Protein AF-B4K3K5-F1 (afdb_monomer_lite)

Sequence (138 aa):
MESEKRTINELLDVQEDISDEIVRLISNYEKDSAERKSLAGYHKIKADSLNEGWNIVQENDEVIRKSGELPKNHEYFNYYEDIRTTVLKYLEVIKNDAETISKNLEIGDGEHQQSTLEPKVIALCRRQKSHIAPKHPY

Foldseek 3Di:
DPPPPDDLVSLVVLLVVLLVVLVVLLVCVVVDDPVQLLDPCSLVVSLVSLVVSVVSNVVSVVVNVVVCPDDPPPVVVVVSVVSVVVSVVVNVVSVVSVVVSVVVVVVVVPDDDDDDDDPPVVVPVVPPPPPDDDDDDD

Organism: Drosophila grimshawi (NCBI:txid7222)

Secondary structure (DSSP, 8-state):
-------HHHHHHHHHHHHHHHHHHHHHHHHS-HHHHTSTTHHHHHHHHHHHHHHHHHHHHHHHHHH--S-TT-HHHHHHHHHHHHHHHHHHHHHHHHHHHHHHHHGGGS--------TTSTTTTTTTS---------

Radius of gyration: 23.34 Å; chains: 1; bounding box: 45×56×61 Å

pLDDT: mean 79.24, std 21.08, range [35.91, 96.81]

Structure (mmCIF, N/CA/C/O backbone):
data_AF-B4K3K5-F1
#
_entry.id   AF-B4K3K5-F1
#
loop_
_atom_site.group_PDB
_atom_site.id
_atom_site.type_symbol
_atom_site.label_atom_id
_atom_site.label_alt_id
_atom_site.label_comp_id
_atom_site.label_asym_id
_atom_site.label_entity_id
_atom_site.label_seq_id
_atom_site.pdbx_PDB_ins_code
_atom_site.Cartn_x
_atom_site.Cartn_y
_atom_site.Cartn_z
_atom_site.occupancy
_atom_site.B_iso_or_equiv
_atom_site.auth_seq_id
_atom_site.auth_comp_id
_atom_site.auth_asym_id
_atom_site.auth_atom_id
_atom_site.pdbx_PDB_model_num
ATOM 1 N N . MET A 1 1 ? -4.178 23.966 20.670 1.00 35.91 1 MET A N 1
ATOM 2 C CA . MET A 1 1 ? -4.612 23.295 19.431 1.00 35.91 1 MET A CA 1
ATOM 3 C C . MET A 1 1 ? -4.986 21.890 19.825 1.00 35.91 1 MET A C 1
ATOM 5 O O . MET A 1 1 ? -4.110 21.080 20.086 1.00 35.91 1 MET A O 1
ATOM 9 N N . GLU A 1 2 ? -6.274 21.674 20.023 1.00 40.28 2 GLU A N 1
ATOM 10 C CA . GLU A 1 2 ? -6.845 20.366 20.312 1.00 40.28 2 GLU A CA 1
ATOM 11 C C . GLU A 1 2 ? -6.970 19.694 18.943 1.00 40.28 2 GLU A C 1
ATOM 13 O O . GLU A 1 2 ? -7.787 20.113 18.130 1.00 40.28 2 GLU A O 1
ATOM 18 N N . SER A 1 3 ? -6.040 18.795 18.603 1.00 48.94 3 SER A N 1
ATOM 19 C CA . SER A 1 3 ? -6.153 18.026 17.364 1.00 48.94 3 SER A CA 1
ATOM 20 C C . SER A 1 3 ? -7.446 17.229 17.463 1.00 48.94 3 SER A C 1
ATOM 22 O O . SER A 1 3 ? -7.595 16.461 18.417 1.00 48.94 3 SER A O 1
ATOM 24 N N . GLU A 1 4 ? -8.369 17.434 16.529 1.00 53.31 4 GLU A N 1
ATOM 25 C CA . GLU A 1 4 ? -9.589 16.642 16.417 1.00 53.31 4 GLU A CA 1
ATOM 26 C C . GLU A 1 4 ? -9.201 15.162 16.467 1.00 53.31 4 GLU A C 1
ATOM 28 O O . GLU A 1 4 ? -8.538 14.636 15.570 1.00 53.31 4 GLU A O 1
ATOM 33 N N . LYS A 1 5 ? -9.517 14.505 17.587 1.00 63.78 5 LYS A N 1
ATOM 34 C CA . LYS A 1 5 ? -9.343 13.064 17.708 1.00 63.78 5 LYS A CA 1
ATOM 35 C C . LYS A 1 5 ? -10.363 12.450 16.766 1.00 63.78 5 LYS A C 1
ATOM 37 O O . LYS A 1 5 ? -11.551 12.480 17.075 1.00 63.78 5 LYS A O 1
ATOM 42 N N . ARG A 1 6 ? -9.894 11.923 15.634 1.00 76.38 6 ARG A N 1
ATOM 43 C CA . ARG A 1 6 ? -10.713 11.049 14.794 1.00 76.38 6 ARG A CA 1
ATOM 44 C C . ARG A 1 6 ? -11.261 9.925 15.665 1.00 76.38 6 ARG A C 1
ATOM 46 O O . ARG A 1 6 ? -10.536 9.368 16.495 1.00 76.38 6 ARG A O 1
ATOM 53 N N . THR A 1 7 ? -12.538 9.628 15.500 1.00 88.62 7 THR A N 1
ATOM 54 C CA . THR A 1 7 ? -13.165 8.458 16.111 1.00 88.62 7 THR A CA 1
ATOM 55 C C . THR A 1 7 ? -12.533 7.185 15.552 1.00 88.62 7 THR A C 1
ATOM 57 O O . THR A 1 7 ? -11.949 7.189 14.467 1.00 88.62 7 THR A O 1
ATOM 60 N N . ILE A 1 8 ? -12.649 6.069 16.273 1.00 91.94 8 ILE A N 1
ATOM 61 C CA . ILE A 1 8 ? -12.122 4.790 15.782 1.00 91.94 8 ILE A CA 1
ATOM 62 C C . ILE A 1 8 ? -12.789 4.367 14.476 1.00 91.94 8 ILE A C 1
ATOM 64 O O . ILE A 1 8 ? -12.100 3.864 13.599 1.00 91.94 8 ILE A O 1
ATOM 68 N N . ASN A 1 9 ? -14.079 4.653 14.300 1.00 89.88 9 ASN A N 1
ATOM 69 C CA . ASN A 1 9 ? -14.767 4.373 13.041 1.00 89.88 9 ASN A CA 1
ATOM 70 C C . ASN A 1 9 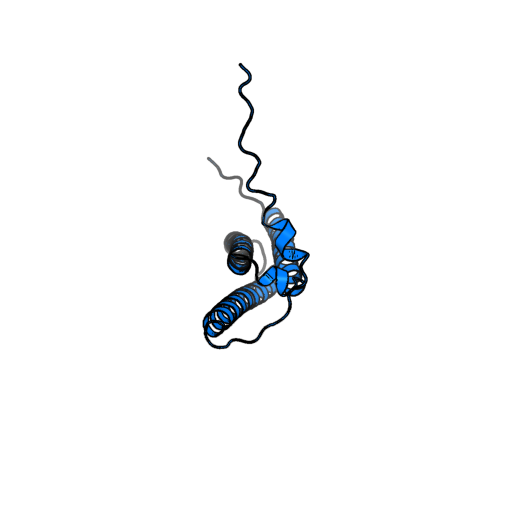? -14.191 5.199 11.881 1.00 89.88 9 ASN A C 1
ATOM 72 O O . ASN A 1 9 ? -13.877 4.631 10.848 1.00 89.88 9 ASN A O 1
ATOM 76 N N . GLU A 1 10 ? -13.937 6.498 12.072 1.00 92.31 10 GLU A N 1
ATOM 77 C CA . GLU A 1 10 ? -13.287 7.322 11.037 1.00 92.31 10 GLU A CA 1
ATOM 78 C C . GLU A 1 10 ? -11.866 6.837 10.715 1.00 92.31 10 GLU A C 1
ATOM 80 O O . GLU A 1 10 ? -11.413 6.939 9.578 1.00 92.31 10 GLU A O 1
ATOM 85 N N . LEU A 1 11 ? -11.134 6.319 11.707 1.00 92.44 11 LEU A N 1
ATOM 86 C CA . LEU A 1 11 ? -9.826 5.711 11.468 1.00 92.44 11 LEU A CA 1
ATOM 87 C C . LEU A 1 11 ? -9.947 4.402 10.685 1.00 92.44 11 LEU A C 1
ATOM 89 O O . LEU A 1 11 ? -9.112 4.159 9.822 1.00 92.44 11 LEU A O 1
ATOM 93 N N . LEU A 1 12 ? -10.966 3.584 10.956 1.00 92.94 12 LEU A N 1
ATOM 94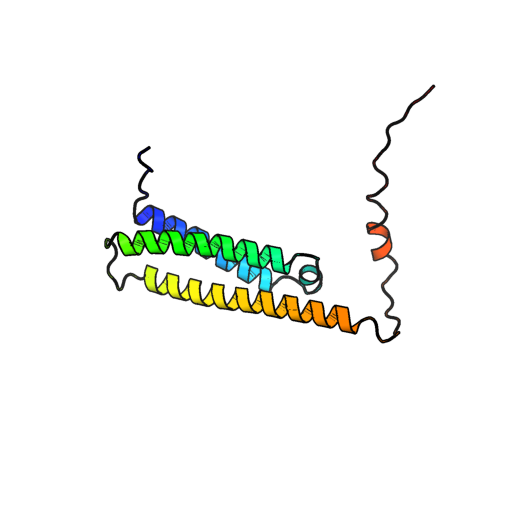 C CA . LEU A 1 12 ? -11.234 2.357 10.204 1.00 92.94 12 LEU A CA 1
ATOM 95 C C . LEU A 1 12 ? -11.618 2.653 8.749 1.00 92.94 12 LEU A C 1
ATOM 97 O O . LEU A 1 12 ? -11.065 2.015 7.860 1.00 92.94 12 LEU A O 1
ATOM 101 N N . ASP A 1 13 ? -12.460 3.659 8.505 1.00 93.31 13 ASP A N 1
ATOM 102 C CA . ASP A 1 13 ? -12.828 4.084 7.147 1.00 93.31 13 ASP A CA 1
ATOM 103 C C . ASP A 1 13 ? -11.585 4.541 6.363 1.00 93.31 13 ASP A C 1
ATOM 105 O O . ASP A 1 13 ? -11.336 4.111 5.238 1.00 93.31 13 ASP A O 1
ATOM 109 N N . VAL A 1 14 ? -10.728 5.354 6.995 1.00 92.06 14 VAL A N 1
ATOM 110 C CA . VAL A 1 14 ? -9.456 5.781 6.391 1.00 92.06 14 VAL A CA 1
ATOM 111 C C . VAL A 1 14 ? -8.529 4.590 6.134 1.00 92.06 14 VAL A C 1
ATOM 113 O O . VAL A 1 14 ? -7.819 4.587 5.128 1.00 92.06 14 VAL A O 1
ATOM 116 N N . GLN A 1 15 ? -8.510 3.593 7.027 1.00 93.12 15 GLN A N 1
ATOM 117 C CA . GLN A 1 15 ? -7.713 2.378 6.844 1.00 93.12 15 GLN A CA 1
ATOM 118 C C . GLN A 1 15 ? -8.194 1.550 5.654 1.00 93.12 15 GLN A C 1
ATOM 120 O O . GLN A 1 15 ? -7.355 1.027 4.920 1.00 93.12 15 GLN A O 1
ATOM 125 N N . GLU A 1 16 ? -9.505 1.434 5.452 1.00 92.81 16 GLU A N 1
ATOM 126 C CA . GLU A 1 16 ? -10.083 0.751 4.294 1.00 92.81 16 GLU A CA 1
ATOM 127 C C . GLU A 1 16 ? -9.683 1.463 2.997 1.00 92.81 16 GLU A C 1
ATOM 129 O O . GLU A 1 16 ? -9.052 0.850 2.135 1.00 92.81 16 GLU A O 1
ATOM 134 N N . ASP A 1 17 ? -9.923 2.775 2.910 1.00 95.06 17 ASP A N 1
ATOM 135 C CA . ASP A 1 17 ? -9.621 3.580 1.720 1.00 95.06 17 ASP A CA 1
ATOM 136 C C . ASP A 1 17 ? -8.144 3.495 1.307 1.00 95.06 17 ASP A C 1
ATOM 138 O O . ASP A 1 17 ? -7.812 3.314 0.129 1.00 95.06 17 ASP A O 1
ATOM 142 N N . ILE A 1 18 ? -7.229 3.627 2.272 1.00 94.88 18 ILE A N 1
ATOM 143 C CA . ILE A 1 18 ? -5.797 3.618 1.967 1.00 94.88 18 ILE A CA 1
ATOM 144 C C . ILE A 1 18 ? -5.276 2.216 1.654 1.00 94.88 18 ILE A C 1
ATOM 146 O O . ILE A 1 18 ? -4.383 2.063 0.818 1.00 94.88 18 ILE A O 1
ATOM 150 N N . SER A 1 19 ? -5.842 1.187 2.284 1.00 92.81 19 SER A N 1
ATOM 151 C CA . SER A 1 19 ? -5.484 -0.201 2.001 1.00 92.81 19 SER A CA 1
ATOM 152 C C . SER A 1 19 ? -5.959 -0.611 0.607 1.00 92.81 19 SER A C 1
ATOM 154 O O . SER A 1 19 ? -5.215 -1.263 -0.131 1.00 92.81 19 SER A O 1
ATOM 156 N N . ASP A 1 20 ? -7.132 -0.139 0.189 1.00 94.19 20 ASP A N 1
ATOM 157 C CA . ASP A 1 20 ? -7.626 -0.264 -1.181 1.00 94.19 20 ASP A CA 1
ATOM 158 C C . ASP A 1 20 ? -6.683 0.397 -2.194 1.00 94.19 20 ASP A C 1
ATOM 160 O O . ASP A 1 20 ? -6.372 -0.181 -3.243 1.00 94.19 20 ASP A O 1
ATOM 164 N N . GLU A 1 21 ? -6.177 1.592 -1.883 1.00 95.56 21 GLU A N 1
ATOM 165 C CA . GLU A 1 21 ? -5.215 2.277 -2.745 1.00 95.56 21 GLU A CA 1
ATOM 166 C C . GLU A 1 21 ? -3.872 1.534 -2.814 1.00 95.56 21 GLU A C 1
ATOM 168 O O . GLU A 1 21 ? -3.315 1.372 -3.901 1.00 95.56 21 GLU A O 1
ATOM 173 N N . ILE A 1 22 ? -3.384 0.982 -1.698 1.00 95.31 22 ILE A N 1
ATOM 174 C CA . ILE A 1 22 ? -2.203 0.103 -1.673 1.00 95.31 22 ILE A CA 1
ATOM 175 C C . ILE A 1 22 ? -2.401 -1.097 -2.607 1.00 95.31 22 ILE A C 1
ATOM 177 O O . ILE A 1 22 ? -1.539 -1.386 -3.444 1.00 95.31 22 ILE A O 1
ATOM 181 N N . VAL A 1 23 ? -3.545 -1.780 -2.514 1.00 94.75 23 VAL A N 1
ATOM 182 C CA . VAL A 1 23 ? -3.862 -2.933 -3.370 1.00 94.75 23 VAL A CA 1
ATOM 183 C C . VAL A 1 23 ? -3.912 -2.520 -4.843 1.00 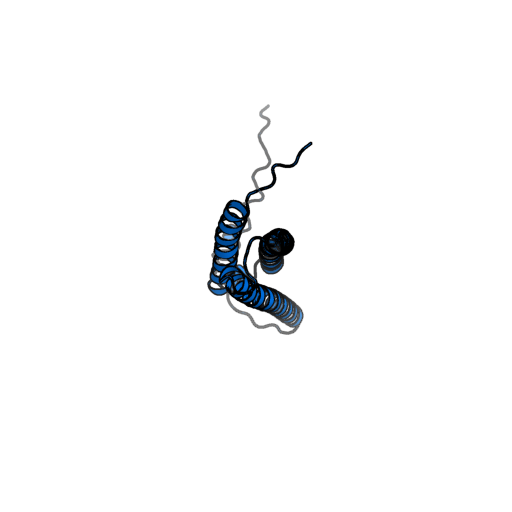94.75 23 VAL A C 1
ATOM 185 O O . VAL A 1 23 ? -3.385 -3.230 -5.707 1.00 94.75 23 VAL A O 1
ATOM 188 N N . ARG A 1 24 ? -4.475 -1.348 -5.160 1.00 95.88 24 ARG A N 1
ATOM 189 C CA . ARG A 1 24 ? -4.477 -0.800 -6.527 1.00 95.88 24 ARG A CA 1
ATOM 190 C C . ARG A 1 24 ? -3.072 -0.480 -7.023 1.00 95.88 24 ARG A C 1
ATOM 192 O O . ARG A 1 24 ? -2.748 -0.832 -8.159 1.00 95.88 24 ARG A O 1
ATOM 199 N N . LEU A 1 25 ? -2.226 0.148 -6.207 1.00 95.44 25 LEU A N 1
ATOM 200 C CA . LEU A 1 25 ? -0.833 0.456 -6.551 1.00 95.44 25 LEU A CA 1
ATOM 201 C C . LEU A 1 25 ? -0.053 -0.813 -6.896 1.00 95.44 25 LEU A C 1
ATOM 203 O O . LEU A 1 25 ? 0.640 -0.850 -7.917 1.00 95.44 25 LEU A O 1
ATOM 207 N N . ILE A 1 26 ? -0.225 -1.854 -6.084 1.00 95.50 26 ILE A N 1
ATOM 208 C CA . ILE A 1 26 ? 0.377 -3.170 -6.286 1.00 95.50 26 ILE A CA 1
ATOM 209 C C . ILE A 1 26 ? -0.149 -3.817 -7.569 1.00 95.50 26 ILE A C 1
ATOM 211 O O . ILE A 1 26 ? 0.640 -4.194 -8.435 1.00 95.50 26 ILE A O 1
ATOM 215 N N . SER A 1 27 ? -1.469 -3.865 -7.760 1.00 96.12 27 SER A N 1
ATOM 216 C CA . SER A 1 27 ? -2.064 -4.446 -8.969 1.00 96.12 27 SER A CA 1
ATOM 217 C C . SER A 1 27 ? -1.602 -3.728 -10.241 1.00 96.12 27 SER A C 1
ATOM 219 O O . SER A 1 27 ? -1.340 -4.358 -11.267 1.00 96.12 27 SER A O 1
ATOM 221 N N . ASN A 1 28 ? -1.464 -2.402 -10.183 1.00 95.25 28 ASN A N 1
ATOM 222 C CA . ASN A 1 28 ? -0.942 -1.607 -11.290 1.00 95.25 28 ASN A CA 1
ATOM 223 C C . ASN A 1 28 ? 0.531 -1.923 -11.561 1.00 95.25 28 ASN A C 1
ATOM 225 O O . ASN A 1 28 ? 0.912 -2.081 -12.716 1.00 95.25 28 ASN A O 1
ATOM 229 N N . TYR A 1 29 ? 1.350 -2.061 -10.516 1.00 95.00 29 TYR A N 1
ATOM 230 C CA . TYR A 1 29 ? 2.746 -2.466 -10.663 1.00 95.00 29 TYR A CA 1
ATOM 231 C C . TYR A 1 29 ? 2.889 -3.827 -11.359 1.00 95.00 29 TYR A C 1
ATOM 233 O O . TYR A 1 29 ? 3.748 -3.999 -12.223 1.00 95.00 29 TYR A O 1
ATOM 241 N N . GLU A 1 30 ? 2.048 -4.801 -11.019 1.00 94.50 30 GLU A N 1
ATOM 242 C CA . GLU A 1 30 ? 2.074 -6.122 -11.656 1.00 94.50 30 GLU A CA 1
ATOM 243 C C . GLU A 1 30 ? 1.707 -6.076 -13.138 1.00 94.50 30 GLU A C 1
ATOM 245 O O . GLU A 1 30 ? 2.331 -6.757 -13.951 1.00 94.50 30 GLU A O 1
ATOM 250 N N . LYS A 1 31 ? 0.703 -5.265 -13.482 1.00 95.75 31 LYS A N 1
ATOM 251 C CA . LYS A 1 31 ? 0.177 -5.133 -14.847 1.00 95.75 31 LYS A CA 1
ATOM 252 C C . LYS A 1 31 ? 1.031 -4.236 -15.738 1.00 95.75 31 LYS A C 1
ATOM 254 O O . LYS A 1 31 ? 0.886 -4.279 -16.960 1.00 95.75 31 LYS A O 1
ATOM 259 N N . ASP A 1 32 ? 1.886 -3.408 -15.147 1.00 94.94 32 ASP A N 1
ATOM 260 C CA . ASP A 1 32 ? 2.744 -2.498 -15.892 1.00 94.94 32 ASP A CA 1
ATOM 261 C C . ASP A 1 32 ? 3.745 -3.271 -16.766 1.00 94.94 32 ASP A C 1
ATOM 263 O O . ASP A 1 32 ? 4.406 -4.215 -16.329 1.00 94.94 32 ASP A O 1
ATOM 267 N N . SER A 1 33 ? 3.856 -2.854 -18.030 1.00 93.50 33 SER A N 1
ATOM 268 C CA . SER A 1 33 ? 4.730 -3.494 -19.014 1.00 93.50 33 SER A CA 1
ATOM 269 C C . SER A 1 33 ? 6.211 -3.339 -18.659 1.00 93.50 33 SER A C 1
ATOM 271 O O . SER A 1 33 ? 6.611 -2.386 -17.986 1.00 93.50 33 SER A O 1
ATOM 273 N N . ALA A 1 34 ? 7.055 -4.231 -19.188 1.00 89.94 34 ALA A N 1
ATOM 274 C CA . ALA A 1 34 ? 8.509 -4.124 -19.044 1.00 89.94 34 ALA A CA 1
ATOM 275 C C . ALA A 1 34 ? 9.049 -2.771 -19.550 1.00 89.94 34 ALA A C 1
ATOM 277 O O . ALA A 1 34 ? 9.917 -2.180 -18.914 1.00 89.94 34 ALA A O 1
ATOM 278 N N . GLU A 1 35 ? 8.483 -2.239 -20.641 1.00 90.62 35 GLU A N 1
ATOM 279 C CA . GLU A 1 35 ? 8.812 -0.904 -21.158 1.00 90.62 35 GLU A CA 1
ATOM 280 C C . GLU A 1 35 ? 8.546 0.182 -20.108 1.00 90.62 35 GLU A C 1
ATOM 282 O O . GLU A 1 35 ? 9.421 0.999 -19.826 1.00 90.62 35 GLU A O 1
ATOM 287 N N . ARG A 1 36 ? 7.379 0.158 -19.454 1.00 90.75 36 ARG A N 1
ATOM 288 C CA . ARG A 1 36 ? 7.049 1.128 -18.405 1.00 90.75 36 ARG A CA 1
ATOM 289 C C . ARG A 1 36 ? 7.956 0.977 -17.185 1.00 90.75 36 ARG A C 1
ATOM 291 O O . ARG A 1 36 ? 8.406 1.984 -16.642 1.00 90.75 36 ARG A O 1
ATOM 298 N N . LYS A 1 37 ? 8.261 -0.262 -16.790 1.00 90.62 37 LYS A N 1
ATOM 299 C CA . LYS A 1 37 ? 9.177 -0.562 -15.678 1.00 90.62 37 LYS A CA 1
ATOM 300 C C . LYS A 1 37 ? 10.613 -0.116 -15.964 1.00 90.62 37 LYS A C 1
ATOM 302 O O . LYS A 1 37 ? 11.323 0.268 -15.042 1.00 90.62 37 LYS A O 1
ATOM 307 N N . SER A 1 38 ? 11.026 -0.097 -17.232 1.00 87.12 38 SER A N 1
ATOM 308 C CA . SER A 1 38 ? 12.357 0.369 -17.643 1.00 87.12 38 SER A CA 1
ATOM 309 C C . SER A 1 38 ? 12.555 1.888 -17.539 1.00 87.12 38 SER A C 1
ATOM 311 O O . SER A 1 38 ? 13.687 2.365 -17.628 1.00 87.12 38 SER A O 1
ATOM 313 N N . LEU A 1 39 ? 11.482 2.667 -17.336 1.00 90.44 39 LEU A N 1
ATOM 314 C CA . LEU A 1 39 ? 11.583 4.119 -17.212 1.00 90.44 39 LEU A CA 1
ATOM 315 C C . LEU A 1 39 ? 12.418 4.516 -15.989 1.00 90.44 39 LEU A C 1
ATOM 317 O O . LEU A 1 39 ? 12.245 3.999 -14.882 1.00 90.44 39 LEU A O 1
ATOM 321 N N . ALA A 1 40 ? 13.299 5.498 -16.185 1.00 88.50 40 ALA A N 1
ATOM 322 C CA . ALA A 1 40 ? 14.148 6.020 -15.124 1.00 88.50 40 ALA A CA 1
ATOM 323 C C . ALA A 1 40 ? 13.306 6.490 -13.926 1.00 88.50 40 ALA A C 1
ATOM 325 O O . ALA A 1 40 ? 12.361 7.266 -14.069 1.00 88.50 40 ALA A O 1
ATOM 326 N N . GLY A 1 41 ? 13.654 6.006 -12.733 1.00 89.00 41 GLY A N 1
ATOM 327 C CA . GLY A 1 41 ? 12.962 6.353 -11.493 1.00 89.00 41 GLY A CA 1
ATOM 328 C C . GLY A 1 41 ? 11.623 5.644 -11.266 1.00 89.00 41 GLY A C 1
ATOM 329 O O . GLY A 1 41 ? 11.056 5.826 -10.194 1.00 89.00 41 GLY A O 1
ATOM 330 N N . TYR A 1 42 ? 11.138 4.805 -12.192 1.00 93.19 42 TYR A N 1
ATOM 331 C CA . TYR A 1 42 ? 9.858 4.099 -12.042 1.00 93.19 42 TYR A CA 1
ATOM 332 C C . TYR A 1 42 ? 9.785 3.300 -10.731 1.00 93.19 42 TYR A C 1
ATOM 334 O O . TYR A 1 42 ? 8.888 3.526 -9.922 1.00 93.19 42 TYR A O 1
ATOM 342 N N . HIS A 1 43 ? 10.766 2.426 -10.480 1.00 92.69 43 HIS A N 1
ATOM 343 C CA . HIS A 1 43 ? 10.799 1.593 -9.272 1.00 92.69 43 HIS A CA 1
ATOM 344 C C . HIS A 1 43 ? 10.882 2.431 -7.994 1.00 92.69 43 HIS A C 1
ATOM 346 O O . HIS A 1 43 ? 10.188 2.137 -7.027 1.00 92.69 43 HIS A O 1
ATOM 352 N N . LYS A 1 44 ? 11.665 3.519 -8.010 1.00 93.38 44 LYS A N 1
ATOM 353 C CA . LYS A 1 44 ? 11.758 4.448 -6.877 1.00 93.38 44 LYS A CA 1
ATOM 354 C C . LYS A 1 44 ? 10.403 5.092 -6.584 1.00 93.38 44 LYS A C 1
ATOM 356 O O . LYS A 1 44 ? 9.957 5.045 -5.451 1.00 93.38 44 LYS A O 1
ATOM 361 N N . ILE A 1 45 ? 9.732 5.634 -7.602 1.00 95.00 45 ILE A N 1
ATOM 362 C CA . ILE A 1 45 ? 8.410 6.260 -7.446 1.00 95.00 45 ILE A CA 1
ATOM 363 C C . ILE A 1 45 ? 7.403 5.252 -6.881 1.00 95.00 45 ILE A C 1
ATOM 365 O O . ILE A 1 45 ? 6.648 5.585 -5.977 1.00 95.00 45 ILE A O 1
ATOM 369 N N . LYS A 1 46 ? 7.407 4.008 -7.375 1.00 95.19 46 LYS A N 1
ATOM 370 C CA . LYS A 1 46 ? 6.502 2.959 -6.885 1.00 95.19 46 LYS A CA 1
ATOM 371 C C . LYS A 1 46 ? 6.789 2.553 -5.442 1.00 95.19 46 LYS A C 1
ATOM 373 O O . LYS A 1 46 ? 5.844 2.418 -4.672 1.00 95.19 46 LYS A O 1
ATOM 378 N N . ALA A 1 47 ? 8.060 2.395 -5.076 1.00 95.12 47 ALA A N 1
ATOM 379 C CA . ALA A 1 47 ? 8.453 2.112 -3.700 1.00 95.12 47 ALA A CA 1
ATOM 380 C C . ALA A 1 47 ? 8.091 3.269 -2.758 1.00 95.12 47 ALA A C 1
ATOM 382 O O . ALA A 1 47 ? 7.569 3.021 -1.676 1.00 95.12 47 ALA A O 1
ATOM 383 N N . ASP A 1 48 ? 8.323 4.516 -3.176 1.00 95.62 48 ASP A N 1
ATOM 384 C CA . ASP A 1 48 ? 8.003 5.709 -2.388 1.00 95.62 48 ASP A CA 1
ATOM 385 C C . ASP A 1 48 ? 6.488 5.809 -2.140 1.00 95.62 48 ASP A C 1
ATOM 387 O O . ASP A 1 48 ? 6.078 5.929 -0.989 1.00 95.62 48 ASP A O 1
ATOM 391 N N . SER A 1 49 ? 5.650 5.664 -3.176 1.00 95.56 49 SER A N 1
ATOM 392 C CA . SER A 1 49 ? 4.185 5.685 -3.020 1.00 95.56 49 SER A CA 1
ATOM 393 C C . SER A 1 49 ? 3.662 4.537 -2.152 1.00 95.56 49 SER A C 1
ATOM 395 O O . SER A 1 49 ? 2.752 4.735 -1.351 1.00 95.56 49 SER A O 1
ATOM 397 N N . LEU A 1 50 ? 4.230 3.334 -2.293 1.00 96.00 50 LEU A N 1
ATOM 398 C CA . LEU A 1 50 ? 3.832 2.186 -1.479 1.00 96.00 50 LEU A CA 1
ATOM 399 C C . LEU A 1 50 ? 4.232 2.373 -0.005 1.00 96.00 50 LEU A C 1
ATOM 401 O O . LEU A 1 50 ? 3.439 2.071 0.883 1.00 96.00 50 LEU A O 1
ATOM 405 N N . ASN A 1 51 ? 5.427 2.913 0.254 1.00 96.12 51 ASN A N 1
ATOM 406 C CA . ASN A 1 51 ? 5.881 3.254 1.604 1.00 96.12 51 ASN A CA 1
ATOM 407 C C . ASN A 1 51 ? 5.043 4.372 2.231 1.00 96.12 51 ASN A C 1
ATOM 409 O O . ASN A 1 51 ? 4.733 4.296 3.412 1.00 96.12 51 ASN A O 1
ATOM 413 N N . GLU A 1 52 ? 4.675 5.401 1.466 1.00 95.81 52 GLU A N 1
ATOM 414 C CA . GLU A 1 52 ? 3.835 6.499 1.956 1.00 95.81 52 GLU A CA 1
ATOM 415 C C . GLU A 1 52 ? 2.474 5.986 2.434 1.00 95.81 52 GLU A C 1
ATOM 417 O O . GLU A 1 52 ? 2.087 6.250 3.573 1.00 95.81 52 GLU A O 1
ATOM 422 N N . GLY A 1 53 ? 1.793 5.180 1.610 1.00 95.31 53 GLY A N 1
ATOM 423 C CA . GLY A 1 53 ? 0.527 4.558 1.999 1.00 95.31 53 GLY A CA 1
ATOM 424 C C . GLY A 1 53 ? 0.681 3.661 3.227 1.00 95.31 53 GLY A C 1
ATOM 425 O O . GLY A 1 53 ? -0.108 3.740 4.167 1.00 95.31 53 GLY A O 1
ATOM 426 N N . TRP A 1 54 ? 1.738 2.848 3.256 1.00 96.81 54 TRP A N 1
ATOM 427 C CA . TRP A 1 54 ? 2.007 1.954 4.377 1.00 96.81 54 TRP A CA 1
ATOM 428 C C . TRP A 1 54 ? 2.291 2.694 5.688 1.00 96.81 54 TRP A C 1
ATOM 430 O O . TRP A 1 54 ? 1.770 2.299 6.727 1.00 96.81 54 TRP A O 1
ATOM 440 N N . ASN A 1 55 ? 3.046 3.793 5.656 1.00 96.12 55 ASN A N 1
ATOM 441 C CA . ASN A 1 55 ? 3.321 4.591 6.851 1.00 96.12 55 ASN A CA 1
ATOM 442 C C . ASN A 1 55 ? 2.027 5.118 7.482 1.00 96.12 55 ASN A C 1
ATOM 444 O O . ASN A 1 55 ? 1.854 5.016 8.693 1.00 96.12 55 ASN A O 1
ATOM 448 N N . ILE A 1 56 ? 1.088 5.604 6.665 1.00 94.19 56 ILE A N 1
ATOM 449 C CA . ILE A 1 56 ? -0.216 6.072 7.154 1.00 94.19 56 ILE A CA 1
ATOM 450 C C . ILE A 1 56 ? -1.003 4.912 7.784 1.00 94.19 56 ILE A C 1
ATOM 452 O O . ILE A 1 56 ? -1.601 5.081 8.848 1.00 94.19 56 ILE A O 1
ATOM 456 N N . VAL A 1 57 ? -0.961 3.718 7.177 1.00 94.69 57 VAL A N 1
ATOM 457 C CA . VAL A 1 57 ? -1.586 2.514 7.749 1.00 94.69 57 VAL A CA 1
ATOM 458 C C . VAL A 1 57 ? -0.996 2.171 9.115 1.00 94.69 57 VAL A C 1
ATOM 460 O O . VAL A 1 57 ? -1.743 1.876 10.049 1.00 94.69 57 VAL A O 1
ATOM 463 N N . GLN A 1 58 ? 0.329 2.238 9.260 1.00 95.62 58 GLN A N 1
ATOM 464 C CA . GLN A 1 58 ? 1.011 1.962 10.527 1.00 95.62 58 GLN A CA 1
ATOM 465 C C . GLN A 1 58 ? 0.678 2.994 11.608 1.00 95.62 58 GLN A C 1
ATOM 467 O O . GLN A 1 58 ? 0.406 2.617 12.748 1.00 95.62 58 GLN A O 1
ATOM 472 N N . GLU A 1 59 ? 0.677 4.282 11.261 1.00 94.19 59 GLU A N 1
ATOM 473 C CA . GLU A 1 59 ? 0.346 5.365 12.192 1.00 94.19 59 GLU A CA 1
ATOM 474 C C . GLU A 1 59 ? -1.094 5.233 12.708 1.00 94.19 59 GLU A C 1
ATOM 476 O O . GLU A 1 59 ? -1.336 5.304 13.917 1.00 94.19 59 GLU A O 1
ATOM 481 N N . ASN A 1 60 ? -2.051 4.963 11.815 1.00 93.31 60 ASN A N 1
ATOM 482 C CA . ASN A 1 60 ? -3.447 4.751 12.193 1.00 93.31 60 ASN A CA 1
ATOM 483 C C . ASN A 1 60 ? -3.629 3.474 13.028 1.00 93.31 60 ASN A C 1
ATOM 485 O O . ASN A 1 60 ? -4.364 3.495 14.017 1.00 93.31 60 ASN A O 1
ATOM 489 N N . ASP A 1 61 ? -2.942 2.379 12.685 1.00 95.06 61 ASP A N 1
ATOM 490 C CA . ASP A 1 61 ? -2.991 1.129 13.453 1.00 95.06 61 ASP A CA 1
ATOM 491 C C . ASP A 1 61 ? -2.484 1.319 14.883 1.00 95.06 61 ASP A C 1
ATOM 493 O O . ASP A 1 61 ? -3.094 0.831 15.838 1.00 95.06 61 ASP A O 1
ATOM 497 N N . GLU A 1 62 ? -1.408 2.088 15.057 1.00 94.69 62 GLU A N 1
ATOM 498 C CA . GLU A 1 62 ? -0.881 2.407 16.378 1.00 94.69 62 GLU A CA 1
ATOM 499 C C . GLU A 1 62 ? -1.917 3.159 17.229 1.00 94.69 62 GLU A C 1
ATOM 501 O O . GLU A 1 62 ? -2.092 2.844 18.412 1.00 94.69 62 GLU A O 1
ATOM 506 N N . VAL A 1 63 ? -2.649 4.109 16.637 1.00 93.44 63 VAL A N 1
ATOM 507 C CA . VAL A 1 63 ? -3.736 4.829 17.319 1.00 93.44 63 VAL A CA 1
ATOM 508 C C . VAL A 1 63 ? -4.894 3.887 17.659 1.00 93.44 63 VAL A C 1
ATOM 510 O O . VAL A 1 63 ? -5.345 3.869 18.809 1.00 93.44 63 VAL A O 1
ATOM 513 N N . ILE A 1 64 ? -5.332 3.057 16.707 1.00 93.38 64 ILE A N 1
ATOM 514 C CA . ILE A 1 64 ? -6.429 2.099 16.899 1.00 93.38 64 ILE A CA 1
ATOM 515 C C . ILE A 1 64 ? -6.098 1.124 18.032 1.00 93.38 64 ILE A C 1
ATOM 517 O O . ILE A 1 64 ? -6.898 0.950 18.953 1.00 93.38 64 ILE A O 1
ATOM 521 N N . ARG A 1 65 ? -4.898 0.534 18.035 1.00 94.12 65 ARG A N 1
ATOM 522 C CA . ARG A 1 65 ? -4.472 -0.401 19.090 1.00 94.12 65 ARG A CA 1
ATOM 523 C C . ARG A 1 65 ? -4.350 0.270 20.453 1.00 94.12 65 ARG A C 1
ATOM 525 O O . ARG A 1 65 ? -4.732 -0.335 21.454 1.00 94.12 65 ARG A O 1
ATOM 532 N N . LYS A 1 66 ? -3.834 1.504 20.511 1.00 93.38 66 LYS A N 1
ATOM 533 C CA . LYS A 1 66 ? -3.698 2.262 21.768 1.00 93.38 66 LYS A CA 1
ATOM 534 C C . LYS A 1 66 ? -5.037 2.677 22.365 1.00 93.38 66 LYS A C 1
ATOM 536 O O . LYS A 1 66 ? -5.115 2.804 23.584 1.00 93.38 66 LYS A O 1
ATOM 541 N N . SER A 1 67 ? -6.067 2.882 21.542 1.00 91.88 67 SER A N 1
ATOM 542 C CA . SER A 1 67 ? -7.407 3.233 22.032 1.00 91.88 67 SER A CA 1
ATOM 543 C C . SER A 1 67 ? -8.000 2.149 22.938 1.00 91.88 67 SER A C 1
ATOM 545 O O . SER A 1 67 ? -8.704 2.459 23.895 1.00 91.88 67 SER A O 1
ATOM 547 N N . GLY A 1 68 ? -7.698 0.876 22.653 1.00 90.19 68 GLY A N 1
ATOM 548 C CA . GLY A 1 68 ? -8.307 -0.268 23.330 1.00 90.19 68 GLY A CA 1
ATOM 549 C C . GLY A 1 68 ? -9.810 -0.428 23.068 1.00 90.19 68 GLY A C 1
ATOM 550 O O . GLY A 1 68 ? -10.436 -1.259 23.722 1.00 90.19 68 GLY A O 1
ATOM 551 N N . GLU A 1 69 ? -10.389 0.342 22.139 1.00 92.12 69 GLU A N 1
ATOM 552 C CA . GLU A 1 69 ? -11.824 0.309 21.829 1.00 92.12 69 GLU A CA 1
ATOM 553 C C . GLU A 1 69 ? -12.214 -0.940 21.030 1.00 92.12 69 GLU A C 1
ATOM 555 O O . GLU A 1 69 ? -13.318 -1.461 21.190 1.00 92.12 69 GLU A O 1
ATOM 560 N N . LEU A 1 70 ? -11.295 -1.462 20.209 1.00 91.56 70 LEU A N 1
ATOM 561 C CA . LEU A 1 70 ? -11.512 -2.698 19.463 1.00 91.56 70 LEU A CA 1
ATOM 562 C C . LEU A 1 70 ? -11.053 -3.925 20.263 1.00 91.56 70 LEU A C 1
ATOM 564 O O . LEU A 1 70 ? -9.951 -3.933 20.826 1.00 91.56 70 LEU A O 1
ATOM 568 N N . PRO A 1 71 ? -11.845 -5.012 20.277 1.00 92.56 71 PRO A N 1
ATOM 569 C CA . PRO A 1 71 ? -11.418 -6.264 20.879 1.00 92.56 71 PRO A CA 1
ATOM 570 C C . PRO A 1 71 ? -10.226 -6.851 20.109 1.00 92.56 71 PRO A C 1
ATOM 572 O O . PR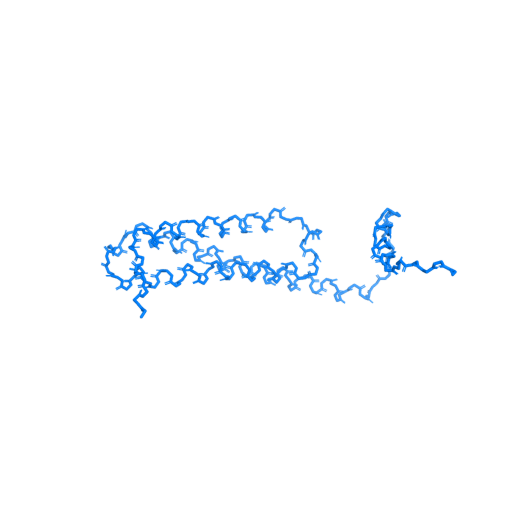O A 1 71 ? -10.108 -6.698 18.898 1.00 92.56 71 PRO A O 1
ATOM 575 N N . LYS A 1 72 ? -9.338 -7.582 20.792 1.00 88.62 72 LYS A N 1
ATOM 576 C CA . LYS A 1 72 ? -8.095 -8.114 20.188 1.00 88.62 72 LYS A CA 1
ATOM 577 C C . LYS A 1 72 ? -8.308 -9.036 18.979 1.00 88.62 72 LYS A C 1
ATOM 579 O O . LYS A 1 72 ? -7.382 -9.226 18.204 1.00 88.62 72 LYS A O 1
ATOM 584 N N . ASN A 1 73 ? -9.490 -9.632 18.849 1.00 91.31 73 ASN A N 1
ATOM 585 C CA . ASN A 1 73 ? -9.887 -10.511 17.749 1.00 91.31 73 ASN A CA 1
ATOM 586 C C . ASN A 1 73 ? -10.764 -9.805 16.699 1.00 91.31 73 ASN A C 1
ATOM 588 O O . ASN A 1 73 ? -11.427 -10.484 15.919 1.00 91.31 73 ASN A O 1
ATOM 592 N N . HIS A 1 74 ? -10.816 -8.471 16.711 1.00 93.75 74 HIS A N 1
ATOM 593 C CA . HIS A 1 74 ? -11.523 -7.700 15.695 1.00 93.75 74 HIS A CA 1
ATOM 594 C C . HIS A 1 74 ? -10.948 -7.986 14.301 1.00 93.75 74 HIS A C 1
ATOM 596 O O . HIS A 1 74 ? -9.730 -8.078 14.137 1.00 93.75 74 HIS A O 1
ATOM 602 N N . GLU A 1 75 ? -11.818 -8.096 13.295 1.00 92.25 75 GLU A N 1
ATOM 603 C CA . GLU A 1 75 ? -11.453 -8.483 11.923 1.00 92.25 75 GLU A CA 1
ATOM 604 C C . GLU A 1 75 ? -10.415 -7.552 11.283 1.00 92.25 75 GLU A C 1
ATOM 606 O O . GLU A 1 75 ? -9.504 -8.022 10.604 1.00 92.25 75 GLU A O 1
ATOM 611 N N . TYR A 1 76 ? -10.490 -6.257 11.603 1.00 93.00 76 TYR A N 1
ATOM 612 C CA . TYR A 1 76 ? -9.506 -5.241 11.222 1.00 93.00 76 TYR A CA 1
ATOM 613 C C . TYR A 1 76 ? -8.054 -5.686 11.463 1.00 93.00 76 TYR A C 1
ATOM 615 O O . TYR A 1 76 ? -7.197 -5.454 10.618 1.00 93.00 76 TYR A O 1
ATOM 623 N N . PHE A 1 77 ? -7.748 -6.356 12.582 1.00 93.62 77 PHE A N 1
ATOM 624 C CA . PHE A 1 77 ? -6.364 -6.739 12.878 1.00 93.62 77 PHE A CA 1
ATOM 625 C C . PHE A 1 77 ? -5.854 -7.875 11.989 1.00 93.62 77 PHE A C 1
ATOM 627 O O . PHE A 1 77 ? -4.656 -7.927 11.719 1.00 93.62 77 PHE A O 1
ATOM 634 N N . ASN A 1 78 ? -6.741 -8.757 11.521 1.00 92.06 78 ASN A N 1
ATOM 635 C CA . ASN A 1 78 ? -6.378 -9.763 10.523 1.00 92.06 78 ASN A CA 1
ATOM 636 C C . ASN A 1 78 ? -6.151 -9.089 9.167 1.00 92.06 78 ASN A C 1
ATOM 638 O O . ASN A 1 78 ? -5.125 -9.319 8.535 1.00 92.06 78 ASN A O 1
ATOM 642 N N . TYR A 1 79 ? -7.058 -8.186 8.781 1.00 91.38 79 TYR A N 1
ATOM 643 C CA . TYR A 1 79 ? -6.933 -7.402 7.554 1.00 91.38 79 TYR A CA 1
ATOM 644 C C . TYR A 1 79 ? -5.629 -6.588 7.510 1.00 91.38 79 TYR A C 1
ATOM 646 O O . TYR A 1 79 ? -4.912 -6.604 6.512 1.00 91.38 79 TYR A O 1
ATOM 654 N N . TYR A 1 80 ? -5.258 -5.944 8.619 1.00 93.25 80 TYR A N 1
ATOM 655 C CA . TYR A 1 80 ? -3.991 -5.226 8.749 1.00 93.25 80 TYR A CA 1
ATOM 656 C C . TYR A 1 80 ? -2.775 -6.129 8.488 1.00 93.25 80 TYR A C 1
ATOM 658 O O . TYR A 1 80 ? -1.856 -5.725 7.776 1.00 93.25 80 TYR A O 1
ATOM 666 N N . GLU A 1 81 ? -2.746 -7.353 9.027 1.00 94.12 81 GLU A N 1
ATOM 667 C CA . GLU A 1 81 ? -1.629 -8.281 8.791 1.00 94.12 81 GLU A CA 1
ATOM 668 C C . GLU A 1 81 ? -1.579 -8.792 7.342 1.00 94.12 81 GLU A C 1
ATOM 670 O O . GLU A 1 81 ? -0.485 -8.996 6.801 1.00 94.12 81 GLU A O 1
ATOM 675 N N . ASP A 1 82 ? -2.731 -8.940 6.685 1.00 93.31 82 ASP A N 1
ATOM 676 C CA . ASP A 1 82 ? -2.803 -9.284 5.262 1.00 93.31 82 ASP A CA 1
ATOM 677 C C . ASP A 1 82 ? -2.216 -8.157 4.396 1.00 93.31 82 ASP A C 1
ATOM 679 O O . ASP A 1 82 ? -1.366 -8.402 3.527 1.00 93.31 82 ASP A O 1
ATOM 683 N N . ILE A 1 83 ? -2.592 -6.904 4.677 1.00 94.06 83 ILE A N 1
ATOM 684 C CA . ILE A 1 83 ? -2.027 -5.724 4.007 1.00 94.06 83 ILE A CA 1
ATOM 685 C C . ILE A 1 83 ? -0.531 -5.609 4.294 1.00 94.06 83 ILE A C 1
ATOM 687 O O . ILE A 1 83 ? 0.255 -5.470 3.356 1.00 94.06 83 ILE A O 1
ATOM 691 N N . ARG A 1 84 ? -0.107 -5.758 5.554 1.00 94.94 84 ARG A N 1
ATOM 692 C CA . ARG A 1 84 ? 1.307 -5.736 5.958 1.00 94.94 84 ARG A CA 1
ATOM 693 C C . ARG A 1 84 ? 2.135 -6.736 5.163 1.00 94.94 84 ARG A C 1
ATOM 695 O O . ARG A 1 84 ? 3.172 -6.388 4.600 1.00 94.94 84 ARG A O 1
ATOM 702 N N . THR A 1 85 ? 1.674 -7.982 5.114 1.00 96.31 85 THR A N 1
ATOM 703 C CA . THR A 1 85 ? 2.347 -9.064 4.391 1.00 96.31 85 THR A CA 1
ATOM 704 C C . THR A 1 85 ? 2.461 -8.737 2.904 1.00 96.31 85 THR A C 1
ATOM 706 O O . THR A 1 85 ? 3.525 -8.909 2.303 1.00 96.31 85 THR A O 1
ATOM 709 N N . THR A 1 86 ? 1.386 -8.211 2.317 1.00 94.44 86 THR A N 1
ATOM 710 C CA . THR A 1 86 ? 1.339 -7.831 0.903 1.00 94.44 86 THR A CA 1
ATOM 711 C C . THR A 1 86 ? 2.304 -6.680 0.607 1.00 94.44 86 THR A C 1
ATOM 713 O O . THR A 1 86 ? 3.123 -6.791 -0.303 1.00 94.44 86 THR A O 1
ATOM 716 N N . VAL A 1 87 ? 2.289 -5.607 1.399 1.00 94.31 87 VAL A N 1
ATOM 717 C CA . VAL A 1 87 ? 3.189 -4.456 1.228 1.00 94.31 87 VAL A CA 1
ATOM 718 C C . VAL A 1 87 ? 4.653 -4.878 1.302 1.00 94.31 87 VAL A C 1
ATOM 720 O O . VAL A 1 87 ? 5.423 -4.566 0.392 1.00 94.31 87 VAL A O 1
ATOM 723 N N . LEU A 1 88 ? 5.043 -5.616 2.348 1.00 94.50 88 LEU A N 1
ATOM 724 C CA . LEU A 1 88 ? 6.434 -6.037 2.539 1.00 94.50 88 LEU A CA 1
ATOM 725 C C . LEU A 1 88 ? 6.929 -6.892 1.369 1.00 94.50 88 LEU A C 1
ATOM 727 O O . LEU A 1 88 ? 8.031 -6.666 0.867 1.00 94.50 88 LEU A O 1
ATOM 731 N N . LYS A 1 89 ? 6.083 -7.806 0.880 1.00 95.38 89 LYS A N 1
ATOM 732 C CA . LYS A 1 89 ? 6.369 -8.598 -0.318 1.00 95.38 89 LYS A CA 1
ATOM 733 C C . LYS A 1 89 ? 6.628 -7.703 -1.532 1.00 95.38 89 LYS A C 1
ATOM 735 O O . LYS A 1 89 ? 7.610 -7.916 -2.237 1.00 95.38 89 LYS A O 1
ATOM 740 N N . TYR A 1 90 ? 5.776 -6.714 -1.811 1.00 95.19 90 TYR A N 1
ATOM 741 C CA . TYR A 1 90 ? 5.942 -5.896 -3.021 1.00 95.19 90 TYR A CA 1
ATOM 742 C C . TYR A 1 90 ? 7.063 -4.870 -2.921 1.00 95.19 90 TYR A C 1
ATOM 744 O O . TYR A 1 90 ? 7.694 -4.592 -3.937 1.00 95.19 90 TYR A O 1
ATOM 752 N N . LEU A 1 91 ? 7.383 -4.365 -1.730 1.00 94.25 91 LEU A N 1
ATOM 753 C CA . LEU A 1 91 ? 8.595 -3.567 -1.537 1.00 94.25 91 LEU A CA 1
ATOM 754 C C . LEU A 1 91 ? 9.853 -4.379 -1.885 1.00 94.25 91 LEU A C 1
ATOM 756 O O . LEU A 1 91 ? 10.750 -3.866 -2.556 1.00 94.25 91 LEU A O 1
ATOM 760 N N . GLU A 1 92 ? 9.899 -5.656 -1.497 1.00 94.62 92 GLU A N 1
ATOM 761 C CA . GLU A 1 92 ? 10.992 -6.559 -1.867 1.00 94.62 92 GLU A CA 1
ATOM 762 C C . GLU A 1 92 ? 11.016 -6.860 -3.374 1.00 94.62 92 GLU A C 1
ATOM 764 O O . GLU A 1 92 ? 12.076 -6.784 -3.996 1.00 94.62 92 GLU A O 1
ATOM 769 N N . VAL A 1 93 ? 9.858 -7.125 -3.992 1.00 94.50 93 VAL A N 1
ATOM 770 C CA . VAL A 1 93 ? 9.753 -7.327 -5.450 1.00 94.50 93 VAL A CA 1
ATOM 771 C C . VAL A 1 93 ? 10.257 -6.102 -6.216 1.00 94.50 93 VAL A C 1
ATOM 773 O O . VAL A 1 93 ? 11.092 -6.244 -7.106 1.00 94.50 93 VAL A O 1
ATOM 776 N N . ILE A 1 94 ? 9.810 -4.896 -5.849 1.00 92.69 94 ILE A N 1
ATOM 777 C CA . ILE A 1 94 ? 10.227 -3.645 -6.499 1.00 92.69 94 ILE A CA 1
ATOM 778 C C . ILE A 1 94 ? 11.743 -3.452 -6.386 1.00 92.69 94 ILE A C 1
ATOM 780 O O . ILE A 1 94 ? 12.392 -3.044 -7.352 1.00 92.69 94 ILE A O 1
ATOM 784 N N . LYS A 1 95 ? 12.318 -3.759 -5.218 1.00 91.19 95 LYS A N 1
ATOM 785 C CA . LYS A 1 95 ? 13.764 -3.689 -4.997 1.00 91.19 95 LYS A CA 1
ATOM 786 C C . LYS A 1 95 ? 14.520 -4.674 -5.896 1.00 91.19 95 LYS A C 1
ATOM 788 O O . LYS A 1 95 ? 15.474 -4.275 -6.562 1.00 91.19 95 LYS A O 1
ATOM 793 N N . ASN A 1 96 ? 14.083 -5.930 -5.950 1.00 92.31 96 ASN A N 1
ATOM 794 C CA . ASN A 1 96 ? 14.726 -6.972 -6.755 1.00 92.31 96 ASN A CA 1
ATOM 795 C C . ASN A 1 96 ? 14.638 -6.680 -8.264 1.00 92.31 96 ASN A C 1
ATOM 797 O O . ASN A 1 96 ? 15.611 -6.890 -8.996 1.00 92.31 96 ASN A O 1
ATOM 801 N N . ASP A 1 97 ? 13.507 -6.146 -8.728 1.00 90.62 97 ASP A N 1
ATOM 802 C CA . ASP A 1 97 ? 13.328 -5.734 -10.124 1.00 90.62 97 ASP A CA 1
ATOM 803 C C . ASP A 1 97 ? 14.269 -4.568 -10.479 1.00 90.62 97 ASP A C 1
ATOM 805 O O . ASP A 1 97 ? 14.927 -4.592 -11.525 1.00 90.62 97 ASP A O 1
ATOM 809 N N . ALA A 1 98 ? 14.420 -3.590 -9.578 1.00 85.94 98 ALA A N 1
ATOM 810 C CA . ALA A 1 98 ? 15.354 -2.479 -9.756 1.00 85.94 98 ALA A CA 1
ATOM 811 C C . ALA A 1 98 ? 16.818 -2.950 -9.854 1.00 85.94 98 ALA A C 1
ATOM 813 O O . ALA A 1 98 ? 17.556 -2.500 -10.735 1.00 85.94 98 ALA A O 1
ATOM 814 N N . GLU A 1 99 ? 17.237 -3.885 -8.994 1.00 85.69 99 GLU A N 1
ATOM 815 C CA . GLU A 1 99 ? 18.584 -4.470 -9.034 1.00 85.69 99 GLU A CA 1
ATOM 816 C C . GLU A 1 99 ? 18.836 -5.264 -10.324 1.00 85.69 99 GLU A C 1
ATOM 818 O O . GLU A 1 99 ? 19.920 -5.187 -10.907 1.00 85.69 99 GLU A O 1
ATOM 823 N N . THR A 1 100 ? 17.836 -6.012 -10.795 1.00 79.25 100 THR A N 1
ATOM 824 C CA . THR A 1 100 ? 17.931 -6.816 -12.022 1.00 79.25 100 THR A CA 1
ATOM 825 C C . THR A 1 100 ? 18.110 -5.934 -13.255 1.00 79.25 100 THR A C 1
ATOM 827 O O . THR A 1 100 ? 18.945 -6.221 -14.114 1.00 79.25 100 THR A O 1
ATOM 830 N N . ILE A 1 101 ? 17.374 -4.824 -13.332 1.00 73.12 101 ILE A N 1
ATOM 831 C CA . ILE A 1 101 ? 17.504 -3.867 -14.436 1.00 73.12 101 ILE A CA 1
ATOM 832 C C . ILE A 1 101 ? 18.870 -3.179 -14.407 1.00 73.12 101 ILE A C 1
ATOM 834 O O . ILE A 1 101 ? 19.491 -3.055 -15.460 1.00 73.12 101 ILE A O 1
ATOM 838 N N . SER A 1 102 ? 19.372 -2.796 -13.227 1.00 69.88 102 SER A N 1
ATOM 839 C CA . SER A 1 102 ? 20.714 -2.207 -13.101 1.00 69.88 102 SER A CA 1
ATOM 840 C C . SER A 1 102 ? 21.792 -3.146 -13.651 1.00 69.88 102 SER A C 1
ATOM 842 O O . SER A 1 102 ? 22.614 -2.731 -14.463 1.00 69.88 102 SER A O 1
ATOM 844 N N . LYS A 1 103 ? 21.737 -4.437 -13.295 1.00 69.44 103 LYS A N 1
ATOM 845 C CA . LYS A 1 103 ? 22.687 -5.452 -13.784 1.00 69.44 103 LYS A CA 1
ATOM 846 C C . LYS A 1 103 ? 22.599 -5.659 -15.299 1.00 69.44 103 LYS A C 1
ATOM 848 O O . LYS A 1 103 ? 23.626 -5.760 -15.961 1.00 69.44 103 LYS A O 1
ATOM 853 N N . ASN A 1 104 ? 21.392 -5.692 -15.865 1.00 60.84 104 ASN A N 1
ATOM 854 C CA . ASN A 1 104 ? 21.208 -5.862 -17.311 1.00 60.84 104 ASN A CA 1
ATOM 855 C C . ASN A 1 104 ? 21.710 -4.656 -18.122 1.00 60.84 104 ASN A C 1
ATOM 857 O O . ASN A 1 104 ? 22.135 -4.829 -19.262 1.00 60.84 104 ASN A O 1
ATOM 861 N N . LEU A 1 105 ? 21.679 -3.450 -17.547 1.00 58.59 105 LEU A N 1
ATOM 862 C CA . LEU A 1 105 ? 22.255 -2.255 -18.166 1.00 58.59 105 LEU A CA 1
ATOM 863 C C . LEU A 1 105 ? 23.791 -2.252 -18.092 1.00 58.59 105 LEU A C 1
ATOM 865 O O . LEU A 1 105 ? 24.431 -1.839 -19.051 1.00 58.59 105 LEU A O 1
ATOM 869 N N . GLU A 1 106 ? 24.383 -2.765 -17.010 1.00 54.97 106 GLU A N 1
ATOM 870 C CA . GLU A 1 106 ? 25.845 -2.869 -16.847 1.00 54.97 106 GLU A CA 1
ATOM 871 C C . GLU A 1 106 ? 26.485 -3.962 -17.723 1.00 54.97 106 GLU A C 1
ATOM 873 O O . GLU A 1 106 ? 27.625 -3.822 -18.159 1.00 54.97 106 GLU A O 1
ATOM 878 N N . ILE A 1 107 ? 25.756 -5.039 -18.032 1.00 49.62 107 ILE A N 1
ATOM 879 C CA . ILE A 1 107 ? 26.232 -6.116 -18.923 1.00 49.62 107 ILE A CA 1
ATOM 880 C C . ILE A 1 107 ? 26.156 -5.697 -20.414 1.00 49.62 107 ILE A C 1
ATOM 882 O O . ILE A 1 107 ? 26.783 -6.317 -21.272 1.00 49.62 107 ILE A O 1
ATOM 886 N N . GLY A 1 108 ? 25.443 -4.610 -20.738 1.00 46.28 108 GLY A N 1
ATOM 887 C CA . GLY A 1 108 ? 25.213 -4.128 -22.107 1.00 46.28 108 GLY A CA 1
ATOM 888 C C . GLY A 1 108 ? 26.382 -3.405 -22.794 1.00 46.28 108 GLY A C 1
ATOM 889 O O . GLY A 1 108 ? 26.305 -3.175 -23.999 1.00 46.28 108 GLY A O 1
ATOM 890 N N . ASP A 1 109 ? 27.472 -3.086 -22.087 1.00 43.03 109 ASP A N 1
ATOM 891 C CA . ASP A 1 109 ? 28.658 -2.421 -22.671 1.00 43.03 109 ASP A CA 1
ATOM 892 C C . ASP A 1 109 ? 29.687 -3.403 -23.267 1.00 43.03 109 ASP A C 1
ATOM 894 O O . ASP A 1 109 ? 30.781 -3.013 -23.684 1.00 43.03 109 ASP A O 1
ATOM 898 N N . GLY A 1 110 ? 29.342 -4.691 -23.340 1.00 44.97 110 GLY A N 1
ATOM 899 C CA . GLY A 1 110 ? 30.263 -5.747 -23.735 1.00 44.97 110 GLY A CA 1
ATOM 900 C C . GLY A 1 110 ? 29.665 -6.812 -24.640 1.00 44.97 110 GLY A C 1
ATOM 901 O O . GLY A 1 110 ? 29.906 -7.973 -24.367 1.00 44.97 110 GLY A O 1
ATOM 902 N N . GLU A 1 111 ? 28.907 -6.461 -25.685 1.00 40.16 111 GLU A N 1
ATOM 903 C CA . GLU A 1 111 ? 28.969 -7.163 -26.982 1.00 40.16 111 GLU A CA 1
ATOM 904 C C . GLU A 1 111 ? 28.076 -6.514 -28.050 1.00 40.16 111 GLU A C 1
ATOM 906 O O . GLU A 1 111 ? 26.894 -6.228 -27.877 1.00 40.16 111 GLU A O 1
ATOM 911 N N . HIS A 1 112 ? 28.694 -6.278 -29.202 1.00 49.06 112 HIS A N 1
ATOM 912 C CA . HIS A 1 112 ? 28.110 -5.692 -30.395 1.00 49.06 112 HIS A CA 1
ATOM 913 C C . HIS A 1 112 ? 27.190 -6.718 -31.078 1.00 49.06 112 HIS A C 1
ATOM 915 O O . HIS A 1 112 ? 27.682 -7.579 -31.802 1.00 49.06 112 HIS A O 1
ATOM 921 N N . GLN A 1 113 ? 25.867 -6.617 -30.921 1.00 40.94 113 GLN A N 1
ATOM 922 C CA . GLN A 1 113 ? 24.925 -7.176 -31.899 1.00 40.94 113 GLN A CA 1
ATOM 923 C C . GLN A 1 113 ? 23.781 -6.199 -32.183 1.00 40.94 113 GLN A C 1
ATOM 925 O O . GLN A 1 113 ? 23.004 -5.813 -31.313 1.00 40.94 113 GLN A O 1
ATOM 930 N N . GLN A 1 114 ? 23.718 -5.783 -33.449 1.00 46.81 114 GLN A N 1
ATOM 931 C CA . GLN A 1 114 ? 22.651 -4.987 -34.040 1.00 46.81 114 GLN A CA 1
ATOM 932 C C . GLN A 1 114 ? 21.287 -5.643 -33.792 1.00 46.81 114 GLN A C 1
ATOM 934 O O . GLN A 1 114 ? 21.007 -6.712 -34.328 1.00 46.81 114 GLN A O 1
ATOM 939 N N . SER A 1 115 ? 20.407 -4.955 -33.067 1.00 39.03 115 SER A N 1
ATOM 940 C CA . SER A 1 115 ? 18.966 -5.183 -33.145 1.00 39.03 115 SER A CA 1
ATOM 941 C C . SER A 1 115 ? 18.307 -3.904 -33.649 1.00 39.03 115 SER A C 1
ATOM 943 O O . SER A 1 115 ? 18.373 -2.838 -33.037 1.00 39.03 115 SER A O 1
ATOM 945 N N . THR A 1 116 ? 17.761 -4.010 -34.852 1.00 49.78 116 THR A N 1
ATOM 946 C CA . THR A 1 116 ? 17.070 -2.980 -35.624 1.00 49.78 116 THR A CA 1
ATOM 947 C C . THR A 1 116 ? 15.858 -2.432 -34.872 1.00 49.78 116 THR A C 1
ATOM 949 O O . THR A 1 116 ? 14.771 -3.002 -34.934 1.00 49.78 116 THR A O 1
ATOM 952 N N . LEU A 1 117 ? 16.024 -1.290 -34.203 1.00 39.62 117 LEU A N 1
ATOM 953 C CA . LEU A 1 117 ? 14.905 -0.442 -33.796 1.00 39.62 117 LEU A CA 1
ATOM 954 C C . LEU A 1 117 ? 14.392 0.322 -35.022 1.00 39.62 117 LEU A C 1
ATOM 956 O O . LEU A 1 117 ? 15.145 1.041 -35.682 1.00 39.62 117 LEU A O 1
ATOM 960 N N . GLU A 1 118 ? 13.109 0.148 -35.339 1.00 49.81 118 GLU A N 1
ATOM 961 C CA . GLU A 1 118 ? 12.460 0.832 -36.455 1.00 49.81 118 GLU A CA 1
ATOM 962 C C . GLU A 1 118 ? 12.597 2.372 -36.359 1.00 49.81 118 GLU A C 1
ATOM 964 O O . GLU A 1 118 ? 12.511 2.937 -35.262 1.00 49.81 118 GLU A O 1
ATOM 969 N N . PRO A 1 119 ? 12.702 3.101 -37.493 1.00 48.50 119 PRO A N 1
ATOM 970 C CA . PRO A 1 119 ? 12.975 4.548 -37.532 1.00 48.50 119 PRO A CA 1
ATOM 971 C C . PRO A 1 119 ? 11.942 5.476 -36.860 1.00 48.50 119 PRO A C 1
ATOM 973 O O . PRO A 1 119 ? 12.115 6.695 -36.878 1.00 48.50 119 PRO A O 1
ATOM 976 N N . LYS A 1 120 ? 10.850 4.953 -36.289 1.00 45.62 120 LYS A N 1
ATOM 977 C CA . LYS A 1 120 ? 9.753 5.765 -35.738 1.00 45.62 120 LYS A CA 1
ATOM 978 C C . LYS A 1 120 ? 10.006 6.267 -34.313 1.00 45.62 120 LYS A C 1
ATOM 980 O O . LYS A 1 120 ? 9.474 7.315 -33.954 1.00 45.62 120 LYS A O 1
ATOM 985 N N . VAL A 1 121 ? 10.856 5.602 -33.527 1.00 43.59 121 VAL A N 1
ATOM 986 C CA . VAL A 1 121 ? 11.090 5.982 -32.115 1.00 43.59 121 VAL A CA 1
ATOM 987 C C . VAL A 1 121 ? 12.041 7.185 -31.988 1.00 43.59 121 VAL A C 1
ATOM 989 O O . VAL A 1 121 ? 11.866 8.035 -31.117 1.00 43.59 121 VAL A O 1
ATOM 992 N N . ILE A 1 122 ? 12.977 7.364 -32.927 1.00 45.34 122 ILE A N 1
ATOM 993 C CA . ILE A 1 122 ? 13.945 8.480 -32.904 1.00 45.34 122 ILE A CA 1
ATOM 994 C C . ILE A 1 122 ? 13.277 9.842 -33.202 1.00 45.34 122 ILE A C 1
ATOM 996 O O . ILE A 1 122 ? 13.784 10.895 -32.804 1.00 45.34 122 ILE A O 1
ATOM 1000 N N . ALA A 1 123 ? 12.108 9.855 -33.852 1.00 42.81 123 ALA A N 1
ATOM 1001 C CA . ALA A 1 123 ? 11.430 11.090 -34.248 1.00 42.81 123 ALA A CA 1
ATOM 1002 C C . ALA A 1 123 ? 10.717 11.825 -33.093 1.00 42.81 123 ALA A C 1
ATOM 1004 O O . ALA A 1 123 ? 10.517 13.039 -33.190 1.00 42.81 123 ALA A O 1
ATOM 1005 N N . LEU A 1 124 ? 10.364 11.146 -31.992 1.00 42.97 124 LEU A N 1
ATOM 1006 C CA . LEU A 1 124 ? 9.663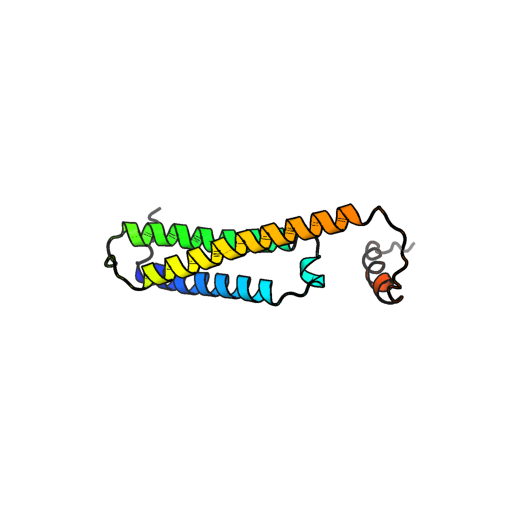 11.799 -30.875 1.00 42.97 124 LEU A CA 1
ATOM 1007 C C . LEU A 1 124 ? 10.608 12.545 -29.918 1.00 42.97 124 LEU A C 1
ATOM 1009 O O . LEU A 1 124 ? 10.252 13.613 -29.422 1.00 42.97 124 LEU A O 1
ATOM 1013 N N . CYS A 1 125 ? 11.843 12.074 -29.727 1.00 43.53 125 CYS A N 1
ATOM 1014 C CA . CYS A 1 125 ? 12.769 12.680 -28.759 1.00 43.53 125 CYS A CA 1
ATOM 1015 C C . CYS A 1 125 ? 13.477 13.961 -29.246 1.00 43.53 125 CYS A C 1
ATOM 1017 O O . CYS A 1 125 ? 14.099 14.654 -28.444 1.00 43.53 125 CYS A O 1
ATOM 1019 N N . ARG A 1 126 ? 13.371 14.341 -30.530 1.00 42.84 126 ARG A N 1
ATOM 1020 C CA . ARG A 1 126 ? 13.939 15.611 -31.042 1.00 42.84 126 ARG A CA 1
ATOM 1021 C C . ARG A 1 126 ? 12.962 16.791 -31.054 1.00 42.84 126 ARG A C 1
ATOM 1023 O O . ARG A 1 126 ? 13.397 17.919 -31.273 1.00 42.84 126 ARG A O 1
ATOM 1030 N N . ARG A 1 127 ? 11.665 16.578 -30.798 1.00 43.44 127 ARG A N 1
ATOM 1031 C CA . ARG A 1 127 ? 10.631 17.613 -31.002 1.00 43.44 127 ARG A CA 1
ATOM 1032 C C . ARG A 1 127 ? 10.332 18.501 -29.787 1.00 43.44 127 ARG A C 1
ATOM 1034 O O . ARG A 1 127 ? 9.606 19.473 -29.941 1.00 43.44 127 ARG A O 1
ATOM 1041 N N . GLN A 1 128 ? 10.913 18.232 -28.615 1.00 45.22 128 GLN A N 1
ATOM 1042 C CA . GLN A 1 128 ? 10.679 19.038 -27.402 1.00 45.22 128 GLN A CA 1
A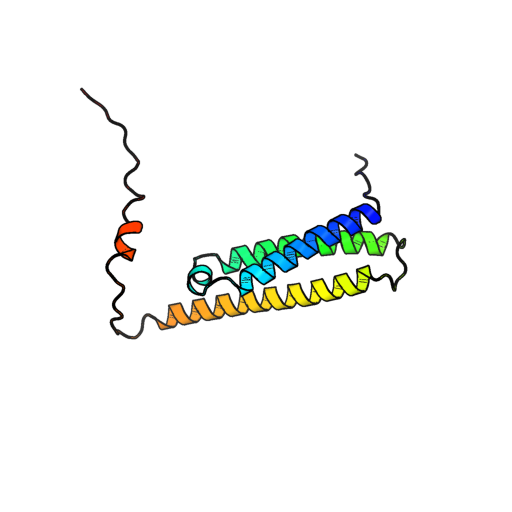TOM 1043 C C . GLN A 1 128 ? 11.760 20.093 -27.090 1.00 45.22 128 GLN A C 1
ATOM 1045 O O . GLN A 1 128 ? 11.600 20.849 -26.139 1.00 45.22 128 GLN A O 1
ATOM 1050 N N . LYS A 1 129 ? 12.832 20.220 -27.890 1.00 45.28 129 LYS A N 1
ATOM 1051 C CA . LYS A 1 129 ? 13.897 21.225 -27.652 1.00 45.28 129 LYS A CA 1
ATOM 1052 C C . LYS A 1 129 ? 13.776 22.536 -28.450 1.00 45.28 129 LYS A C 1
ATOM 1054 O O . LYS A 1 129 ? 14.681 23.356 -28.371 1.00 45.28 129 LYS A O 1
ATOM 1059 N N . SER A 1 130 ? 12.694 22.780 -29.197 1.00 47.81 130 SER A N 1
ATOM 1060 C CA . SER A 1 130 ? 12.575 23.965 -30.075 1.00 47.81 130 SER A CA 1
ATOM 1061 C C . SER A 1 130 ? 11.493 24.985 -29.688 1.00 47.81 130 SER A C 1
ATOM 1063 O O . SER A 1 130 ? 11.065 25.766 -30.534 1.00 47.81 130 SER A O 1
ATOM 1065 N N . HIS A 1 131 ? 11.037 25.031 -28.433 1.00 46.56 131 HIS A N 1
ATOM 1066 C CA . HIS A 1 131 ? 10.071 26.048 -27.971 1.00 46.56 131 HIS A CA 1
ATOM 1067 C C . HIS A 1 131 ? 10.658 27.035 -26.955 1.00 46.56 131 HIS A C 1
ATOM 1069 O O . HIS A 1 131 ? 10.046 27.343 -25.940 1.00 46.56 131 HIS A O 1
ATOM 1075 N N . ILE A 1 132 ? 11.830 27.593 -27.269 1.00 50.53 132 ILE A N 1
ATOM 1076 C CA . ILE A 1 132 ? 12.275 28.867 -26.690 1.00 50.53 132 ILE A CA 1
ATOM 1077 C C . ILE A 1 132 ? 12.731 29.775 -27.836 1.00 50.53 132 ILE A C 1
ATOM 1079 O O . ILE A 1 132 ? 13.874 29.688 -28.269 1.00 50.53 132 ILE A O 1
ATOM 1083 N N . ALA A 1 133 ? 11.809 30.595 -28.352 1.00 51.44 133 ALA A N 1
ATOM 1084 C CA . ALA A 1 133 ? 12.065 31.952 -28.856 1.00 51.44 133 ALA A CA 1
ATOM 1085 C C . ALA A 1 133 ? 10.775 32.587 -29.423 1.00 51.44 133 ALA A C 1
ATOM 1087 O O . ALA A 1 133 ? 10.268 32.132 -30.450 1.00 51.44 133 ALA A O 1
ATOM 1088 N N . PRO A 1 134 ? 10.293 33.703 -28.854 1.00 45.59 134 PRO A N 1
ATOM 1089 C CA . PRO A 1 134 ? 9.633 34.759 -29.612 1.00 45.59 134 PRO A CA 1
ATOM 1090 C C . PRO A 1 134 ? 10.654 35.888 -29.856 1.00 45.59 134 PRO A C 1
ATOM 1092 O O . PRO A 1 134 ? 11.192 36.467 -28.922 1.00 45.59 134 PRO A O 1
ATOM 1095 N N . LYS A 1 135 ? 11.144 36.029 -31.094 1.00 49.00 135 LYS A N 1
ATOM 1096 C CA . LYS A 1 135 ? 10.720 37.034 -32.093 1.00 49.00 135 LYS A CA 1
ATOM 1097 C C . LYS A 1 135 ? 10.944 38.492 -31.658 1.00 49.00 135 LYS A C 1
ATOM 1099 O O . LYS A 1 135 ? 10.076 39.089 -31.036 1.00 49.00 135 LYS A O 1
ATOM 1104 N N . HIS A 1 136 ? 12.041 39.082 -32.133 1.00 44.97 136 HIS A N 1
ATOM 1105 C CA . HIS A 1 136 ? 12.123 40.519 -32.413 1.00 44.97 136 HIS A CA 1
ATOM 1106 C C . HIS A 1 136 ? 11.939 40.736 -33.921 1.00 44.97 136 HIS A C 1
ATOM 1108 O O . HIS A 1 136 ? 12.683 40.131 -34.698 1.00 44.97 136 HIS A O 1
ATOM 1114 N N . PRO A 1 137 ? 10.998 41.586 -34.359 1.00 59.03 137 PRO A N 1
ATOM 1115 C CA . PRO A 1 137 ? 11.093 42.260 -35.641 1.00 59.03 137 PRO A CA 1
ATOM 1116 C C . PRO A 1 137 ? 11.481 43.733 -35.434 1.00 59.03 137 PRO A C 1
ATOM 1118 O O . PRO A 1 137 ? 10.852 44.418 -34.634 1.00 59.03 137 PRO A O 1
ATOM 1121 N N . TYR A 1 138 ? 12.541 44.112 -36.155 1.00 52.19 138 TYR A N 1
ATOM 1122 C CA . TYR A 1 138 ? 12.977 45.436 -36.631 1.00 52.19 138 TYR A CA 1
ATOM 1123 C C . TYR A 1 138 ? 12.647 46.687 -35.810 1.00 52.19 138 TYR A C 1
ATOM 1125 O O . TYR A 1 138 ? 11.465 47.089 -35.764 1.00 52.19 138 TYR A O 1
#